Protein AF-A0A2I2Y4V1-F1 (afdb_monomer_lite)

Radius of gyration: 18.24 Å; chains: 1; bounding box: 40×32×43 Å

InterPro domains:
  IPR015422 Pyridoxal phosphate-dependent transferase, small domain [G3DSA:3.90.1150.10] (1-76)

Secondary structure (DSSP, 8-state):
--------HHHHHHHHHHHTTS-TTSHHHHHHHHHH-TTGGGGGGS----GGGS-TT-----GGGGTS--------

Structure (mmCIF, N/CA/C/O backbone):
data_AF-A0A2I2Y4V1-F1
#
_entry.id   AF-A0A2I2Y4V1-F1
#
loop_
_atom_si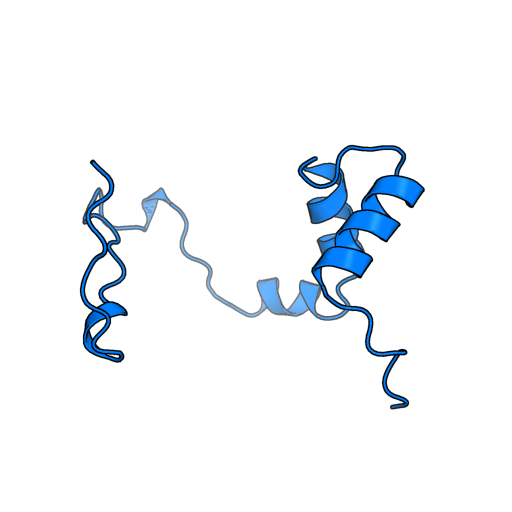te.group_PDB
_atom_site.id
_atom_site.type_symbol
_atom_site.label_atom_id
_atom_site.label_alt_id
_atom_site.label_comp_id
_atom_site.label_asym_id
_atom_site.label_entity_id
_atom_site.label_seq_id
_atom_site.pdbx_PDB_ins_code
_atom_site.Cartn_x
_atom_site.Cartn_y
_atom_site.Cartn_z
_atom_site.occupancy
_atom_site.B_iso_or_equiv
_atom_site.auth_seq_id
_atom_site.auth_comp_id
_atom_site.auth_asym_id
_atom_site.auth_atom_id
_atom_site.pdbx_PDB_model_num
ATOM 1 N N . MET A 1 1 ? 8.051 18.776 7.338 1.00 42.97 1 MET A N 1
ATOM 2 C CA . MET A 1 1 ? 8.140 17.558 6.512 1.00 42.97 1 MET A CA 1
ATOM 3 C C . MET A 1 1 ? 8.332 18.063 5.103 1.00 42.97 1 MET A C 1
ATOM 5 O O . MET A 1 1 ? 7.440 18.748 4.624 1.00 42.97 1 MET A O 1
ATOM 9 N N . GLU A 1 2 ? 9.518 17.884 4.528 1.00 47.91 2 GLU A N 1
ATOM 10 C CA . GLU A 1 2 ? 9.768 18.339 3.157 1.00 47.91 2 GLU A CA 1
ATOM 11 C C . GLU A 1 2 ? 8.927 17.488 2.202 1.00 47.91 2 GLU A C 1
ATOM 13 O O . GLU A 1 2 ? 8.948 16.259 2.345 1.00 47.91 2 GLU A O 1
ATOM 18 N N . PRO A 1 3 ? 8.154 18.093 1.283 1.00 52.41 3 PRO A N 1
ATOM 19 C CA . PRO A 1 3 ? 7.427 17.329 0.288 1.00 52.41 3 PRO A CA 1
ATOM 20 C C . PRO A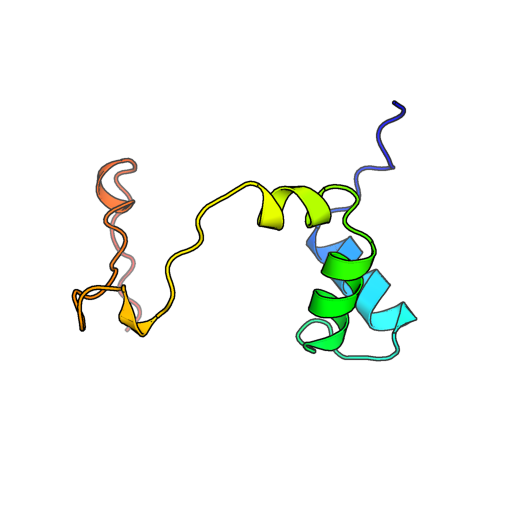 1 3 ? 8.461 16.598 -0.562 1.00 52.41 3 PRO A C 1
ATOM 22 O O . PRO A 1 3 ? 9.290 17.217 -1.229 1.00 52.41 3 PRO A O 1
ATOM 25 N N . SER A 1 4 ? 8.431 15.267 -0.502 1.00 60.56 4 SER A N 1
ATOM 26 C CA . SER A 1 4 ? 9.077 14.405 -1.485 1.00 60.56 4 SER A CA 1
ATOM 27 C C . SER A 1 4 ? 8.780 14.985 -2.863 1.00 60.56 4 SER A C 1
ATOM 29 O O . SER A 1 4 ? 7.635 15.374 -3.110 1.00 60.56 4 SER A O 1
ATOM 31 N N . SER A 1 5 ? 9.798 15.110 -3.718 1.00 63.69 5 SER A N 1
ATOM 32 C CA . SER A 1 5 ? 9.637 15.516 -5.115 1.00 63.69 5 SER A CA 1
ATOM 33 C C . SER A 1 5 ? 8.355 14.890 -5.658 1.00 63.69 5 SER A C 1
ATOM 35 O O . SER A 1 5 ? 8.201 13.679 -5.526 1.00 63.69 5 SER A O 1
ATOM 37 N N . LEU A 1 6 ? 7.413 15.721 -6.122 1.00 73.69 6 LEU A N 1
ATOM 38 C CA . LEU A 1 6 ? 6.055 15.317 -6.503 1.00 73.69 6 LEU A CA 1
ATOM 39 C C . LEU A 1 6 ? 6.113 14.359 -7.704 1.00 73.69 6 LEU A C 1
ATOM 41 O O . LEU A 1 6 ? 5.916 14.762 -8.846 1.00 73.69 6 LEU A O 1
ATOM 45 N N . GLU A 1 7 ? 6.449 13.102 -7.438 1.00 86.62 7 GLU A N 1
ATOM 46 C CA . GLU A 1 7 ? 6.357 11.982 -8.362 1.00 86.62 7 GLU A CA 1
ATOM 47 C C . GLU A 1 7 ? 4.869 11.650 -8.515 1.00 86.62 7 GLU A C 1
ATOM 49 O O . GLU A 1 7 ? 4.119 11.619 -7.531 1.00 86.62 7 GLU A O 1
ATOM 54 N N . LEU A 1 8 ? 4.408 11.461 -9.753 1.00 94.56 8 LEU A N 1
ATOM 55 C CA . LEU A 1 8 ? 3.033 11.034 -9.968 1.00 94.56 8 LEU A CA 1
ATOM 56 C C . LEU A 1 8 ? 2.890 9.590 -9.464 1.00 94.56 8 LEU A C 1
ATOM 58 O O . LEU A 1 8 ? 3.813 8.796 -9.638 1.00 94.56 8 LEU A O 1
ATOM 62 N N . PRO A 1 9 ? 1.726 9.185 -8.923 1.00 95.25 9 PRO A N 1
ATOM 63 C CA . PRO A 1 9 ? 1.542 7.818 -8.428 1.00 95.25 9 PRO A CA 1
ATOM 64 C C . PRO A 1 9 ? 1.868 6.738 -9.470 1.00 95.25 9 PRO A C 1
ATOM 66 O O . PRO A 1 9 ? 2.406 5.685 -9.136 1.00 95.25 9 PRO A O 1
ATOM 69 N N . ALA A 1 10 ? 1.571 7.013 -10.744 1.00 95.75 10 ALA A N 1
ATOM 70 C CA . ALA A 1 10 ? 1.908 6.124 -11.851 1.00 95.75 10 ALA A CA 1
ATOM 71 C C . ALA A 1 10 ? 3.426 5.950 -12.019 1.00 95.75 10 ALA A C 1
ATOM 73 O O . ALA A 1 10 ? 3.884 4.827 -12.224 1.00 95.75 10 ALA A O 1
ATOM 74 N N . ASP A 1 11 ? 4.192 7.033 -11.883 1.00 95.75 11 ASP A N 1
ATOM 75 C CA . ASP A 1 11 ? 5.651 7.010 -11.986 1.00 95.75 11 ASP A CA 1
ATOM 76 C C . ASP A 1 11 ? 6.252 6.232 -10.805 1.00 95.75 11 ASP A C 1
ATOM 78 O O . ASP A 1 11 ? 7.098 5.363 -11.009 1.00 95.75 11 ASP A O 1
ATOM 82 N N . THR A 1 12 ? 5.723 6.427 -9.589 1.00 95.62 12 THR A N 1
ATOM 83 C CA . THR A 1 12 ? 6.127 5.665 -8.395 1.00 95.62 12 THR A CA 1
ATOM 84 C C . THR A 1 12 ? 5.904 4.162 -8.573 1.00 95.62 12 THR A C 1
ATOM 86 O O . THR A 1 12 ? 6.806 3.367 -8.306 1.00 95.62 12 THR A O 1
ATOM 89 N N . VAL A 1 13 ? 4.727 3.751 -9.058 1.00 97.31 13 VAL A N 1
ATOM 90 C CA . VAL A 1 13 ? 4.409 2.334 -9.315 1.00 97.31 13 VAL A CA 1
ATOM 91 C C . VAL A 1 13 ? 5.341 1.746 -10.377 1.00 97.31 13 VAL A C 1
ATOM 93 O O . VAL A 1 13 ? 5.848 0.639 -10.200 1.00 97.31 13 VAL A O 1
ATOM 96 N N . GLN A 1 14 ? 5.610 2.481 -11.461 1.00 97.44 14 GLN A N 1
ATOM 97 C CA . GLN A 1 14 ? 6.536 2.034 -12.505 1.00 97.44 14 GLN A CA 1
ATOM 98 C C . GLN A 1 14 ? 7.965 1.884 -11.981 1.00 97.44 14 GLN A C 1
ATOM 100 O O . GLN A 1 14 ? 8.623 0.880 -12.266 1.00 97.44 14 GLN A O 1
ATOM 105 N N . ARG A 1 15 ? 8.437 2.855 -11.195 1.00 97.38 15 ARG A N 1
ATOM 106 C CA . ARG A 1 15 ? 9.768 2.834 -10.591 1.00 97.38 15 ARG A CA 1
ATOM 107 C C . ARG A 1 15 ? 9.931 1.645 -9.644 1.00 97.38 15 ARG A C 1
ATOM 109 O O . ARG A 1 15 ? 10.882 0.883 -9.798 1.00 97.38 15 ARG A O 1
ATOM 116 N N . ILE A 1 16 ? 8.980 1.433 -8.735 1.00 97.31 16 ILE A N 1
ATOM 117 C CA . ILE A 1 16 ? 8.990 0.291 -7.806 1.00 97.31 16 ILE A CA 1
ATOM 118 C C . ILE A 1 16 ? 8.952 -1.033 -8.573 1.00 97.31 16 ILE A C 1
ATOM 120 O O . ILE A 1 16 ? 9.707 -1.955 -8.270 1.00 97.31 16 ILE A O 1
ATOM 124 N N . ALA A 1 17 ? 8.123 -1.137 -9.613 1.00 98.06 17 ALA A N 1
ATOM 125 C CA . ALA A 1 17 ? 8.064 -2.343 -10.429 1.00 98.06 17 ALA A CA 1
ATOM 126 C C . ALA A 1 17 ? 9.412 -2.663 -11.097 1.00 98.06 17 ALA A C 1
ATOM 128 O O . ALA A 1 17 ? 9.829 -3.826 -11.120 1.00 98.06 17 ALA A O 1
ATOM 129 N N . ALA A 1 18 ? 10.120 -1.637 -11.583 1.00 97.88 18 ALA A N 1
ATOM 130 C CA . ALA A 1 18 ? 11.461 -1.774 -12.142 1.00 97.88 18 ALA A CA 1
ATOM 131 C C . ALA A 1 18 ? 12.493 -2.210 -11.084 1.00 97.88 18 ALA A C 1
ATOM 133 O O . ALA A 1 18 ? 13.284 -3.118 -11.349 1.00 97.88 18 ALA A O 1
ATOM 134 N N . GLU A 1 19 ? 12.456 -1.626 -9.881 1.00 97.62 19 GLU A N 1
ATOM 135 C CA . GLU A 1 19 ? 13.313 -2.003 -8.743 1.00 97.62 19 GLU A CA 1
ATOM 136 C C . GLU A 1 19 ? 13.106 -3.476 -8.340 1.00 97.62 19 GLU A C 1
ATOM 138 O O . GLU A 1 19 ? 14.071 -4.224 -8.159 1.00 97.62 19 GLU A O 1
ATOM 143 N N . LEU A 1 20 ? 11.848 -3.928 -8.309 1.00 97.56 20 LEU A N 1
ATOM 144 C CA . LEU A 1 20 ? 11.450 -5.306 -8.001 1.00 97.56 20 LEU A CA 1
ATOM 145 C C . LEU A 1 20 ? 11.603 -6.282 -9.184 1.00 97.56 20 LEU A C 1
ATOM 147 O O . LEU A 1 20 ? 11.352 -7.482 -9.030 1.00 97.56 20 LEU A O 1
ATOM 151 N N . LYS A 1 21 ? 12.011 -5.794 -10.365 1.00 98.06 21 LYS A N 1
ATOM 152 C CA . LYS A 1 21 ? 12.131 -6.568 -11.616 1.00 98.06 21 LYS A CA 1
ATOM 153 C C . LYS A 1 21 ? 10.843 -7.338 -11.940 1.00 98.06 21 LYS A C 1
ATOM 155 O O . LYS A 1 21 ? 10.861 -8.542 -12.214 1.00 98.06 21 LYS A O 1
ATOM 160 N N . CYS A 1 22 ? 9.715 -6.643 -11.869 1.00 97.81 22 CYS A N 1
ATOM 161 C CA . CYS A 1 22 ? 8.381 -7.187 -12.095 1.00 97.81 22 CYS A CA 1
ATOM 162 C C . CYS A 1 22 ? 7.546 -6.289 -13.015 1.00 97.81 22 CYS A C 1
ATOM 164 O O . CYS A 1 22 ? 7.975 -5.203 -13.403 1.00 97.81 22 CYS A O 1
ATOM 166 N N . HIS A 1 23 ? 6.361 -6.760 -13.402 1.00 98.06 23 HIS A N 1
ATOM 167 C CA . HIS A 1 23 ? 5.414 -5.934 -14.148 1.00 98.06 23 HIS A CA 1
ATOM 168 C C . HIS A 1 23 ? 4.689 -4.966 -13.188 1.00 98.06 23 HIS A C 1
ATOM 170 O O . HIS A 1 23 ? 4.385 -5.370 -12.070 1.00 98.06 23 HIS A O 1
ATOM 176 N N . PRO A 1 24 ? 4.331 -3.731 -13.590 1.00 96.81 24 PRO A N 1
ATOM 177 C CA . PRO A 1 24 ? 3.632 -2.776 -12.716 1.00 96.81 24 PRO A CA 1
ATOM 178 C C . PRO A 1 24 ? 2.301 -3.257 -12.121 1.00 96.81 24 PRO A C 1
ATOM 180 O O . PRO A 1 24 ? 1.855 -2.735 -11.107 1.00 96.81 24 PRO A O 1
ATOM 183 N N . THR A 1 25 ? 1.659 -4.241 -12.750 1.00 97.00 25 THR A N 1
ATOM 184 C CA . THR A 1 25 ? 0.400 -4.847 -12.278 1.00 97.00 25 THR A CA 1
ATOM 185 C C . THR A 1 25 ? 0.613 -6.149 -11.498 1.00 97.00 25 THR A C 1
ATOM 187 O O . THR A 1 25 ? -0.345 -6.882 -11.268 1.00 97.00 25 THR A O 1
ATOM 190 N N . ASP A 1 26 ? 1.860 -6.499 -11.188 1.00 98.06 26 ASP A N 1
ATOM 191 C CA . ASP A 1 26 ? 2.215 -7.681 -10.404 1.00 98.06 26 ASP A CA 1
ATOM 192 C C . ASP A 1 26 ? 1.868 -7.444 -8.925 1.00 98.06 26 ASP A C 1
ATOM 194 O O . ASP A 1 26 ? 2.104 -6.360 -8.387 1.00 98.06 26 ASP A O 1
ATOM 198 N N . GLU A 1 27 ? 1.327 -8.464 -8.255 1.00 97.88 27 GLU A N 1
ATOM 199 C CA . GLU A 1 27 ? 0.952 -8.415 -6.833 1.00 97.88 27 GLU A CA 1
ATOM 200 C C . GLU A 1 27 ? 2.120 -7.977 -5.939 1.00 97.88 27 GLU A C 1
ATOM 202 O O . GLU A 1 27 ? 1.918 -7.282 -4.943 1.00 97.88 27 GLU A O 1
ATOM 207 N N . ARG A 1 28 ? 3.358 -8.309 -6.327 1.00 97.69 28 ARG A N 1
ATOM 208 C CA . ARG A 1 28 ? 4.570 -7.923 -5.591 1.00 97.69 28 ARG A CA 1
ATOM 209 C C . ARG A 1 28 ? 4.708 -6.416 -5.400 1.00 97.69 28 ARG A C 1
ATOM 211 O O . ARG A 1 28 ? 5.248 -5.994 -4.383 1.00 97.69 28 ARG A O 1
ATOM 218 N N . VAL A 1 29 ? 4.215 -5.611 -6.342 1.00 98.12 29 VAL A N 1
ATOM 219 C CA . VAL A 1 29 ? 4.236 -4.147 -6.214 1.00 98.12 29 VAL A CA 1
ATOM 220 C C . VAL A 1 29 ? 3.302 -3.699 -5.092 1.00 98.12 29 VAL A C 1
ATOM 222 O O . VAL A 1 29 ? 3.688 -2.871 -4.272 1.00 98.12 29 VAL A O 1
ATOM 225 N N . ALA A 1 30 ? 2.098 -4.274 -5.019 1.00 97.81 30 ALA A N 1
ATOM 226 C CA . ALA A 1 30 ? 1.133 -3.959 -3.968 1.00 97.81 30 ALA A CA 1
ATOM 227 C C . ALA A 1 30 ? 1.645 -4.390 -2.586 1.00 97.81 30 ALA A C 1
ATOM 229 O O . ALA A 1 30 ? 1.598 -3.599 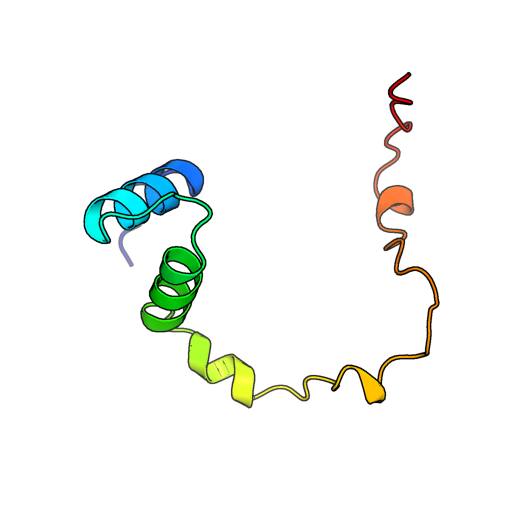-1.650 1.00 97.81 30 ALA A O 1
ATOM 230 N N . LEU A 1 31 ? 2.213 -5.597 -2.479 1.00 98.25 31 LEU A N 1
ATOM 231 C CA . LEU A 1 31 ? 2.803 -6.085 -1.228 1.00 98.25 31 LEU A CA 1
ATOM 232 C C . LEU A 1 31 ? 3.943 -5.183 -0.741 1.00 98.25 31 LEU A C 1
ATOM 234 O O . LEU A 1 31 ? 3.995 -4.852 0.439 1.00 98.25 31 LEU A O 1
ATOM 238 N N . HIS A 1 32 ? 4.822 -4.742 -1.643 1.00 98.00 32 HIS A N 1
ATOM 239 C CA . HIS A 1 32 ? 5.913 -3.836 -1.285 1.00 98.00 32 HIS A CA 1
ATOM 240 C C . HIS A 1 32 ? 5.403 -2.467 -0.809 1.00 98.00 32 HIS A C 1
ATOM 242 O O . HIS A 1 32 ? 5.907 -1.918 0.167 1.00 98.00 32 HIS A O 1
ATOM 248 N N . LEU A 1 33 ? 4.372 -1.923 -1.463 1.00 97.44 33 LEU A N 1
ATOM 249 C CA . LEU A 1 33 ? 3.737 -0.677 -1.028 1.00 97.44 33 LEU A CA 1
ATOM 250 C C . LEU A 1 33 ? 3.085 -0.817 0.356 1.00 97.44 33 LEU A C 1
ATOM 252 O O . LEU A 1 33 ? 3.211 0.093 1.173 1.00 97.44 33 LEU A O 1
ATOM 256 N N . ASP A 1 34 ? 2.450 -1.957 0.644 1.00 97.69 34 ASP A N 1
ATOM 257 C CA . ASP A 1 34 ? 1.918 -2.260 1.977 1.00 97.69 34 ASP A CA 1
ATOM 258 C C . ASP A 1 34 ? 3.041 -2.392 3.024 1.00 97.69 34 ASP A C 1
ATOM 260 O O . ASP A 1 34 ? 2.864 -2.016 4.182 1.00 97.69 34 ASP A O 1
ATOM 264 N N . GLU A 1 35 ? 4.204 -2.936 2.658 1.00 97.19 35 GLU A N 1
ATOM 265 C CA . GLU A 1 35 ? 5.364 -3.053 3.551 1.00 97.19 35 GLU A CA 1
ATOM 266 C C . GLU A 1 35 ? 5.952 -1.697 3.949 1.00 97.19 35 GLU A C 1
ATOM 268 O O . GLU A 1 35 ? 6.255 -1.495 5.130 1.00 97.19 35 GLU A O 1
ATOM 273 N N . GLU A 1 36 ? 6.055 -0.774 2.994 1.00 95.88 36 GLU A N 1
ATOM 274 C CA . GLU A 1 36 ? 6.611 0.567 3.202 1.00 95.88 36 GLU A CA 1
ATOM 275 C C . GLU A 1 36 ? 5.596 1.565 3.795 1.00 95.88 36 GLU A C 1
ATOM 277 O O . GLU A 1 36 ? 5.978 2.654 4.249 1.00 95.88 36 GLU A O 1
ATOM 282 N N . ASP A 1 37 ? 4.302 1.220 3.833 1.00 95.94 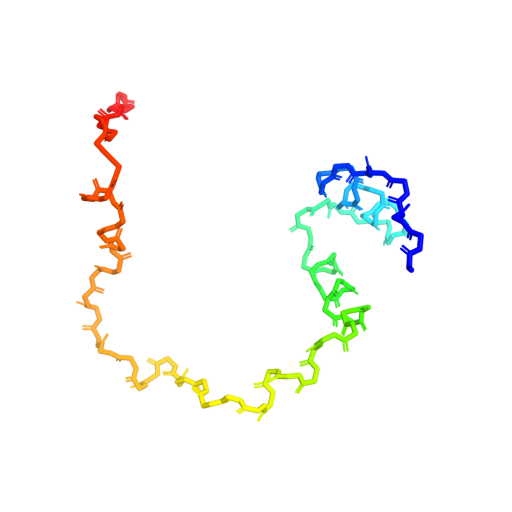37 ASP A N 1
ATOM 283 C CA . ASP A 1 37 ? 3.272 2.075 4.419 1.00 95.94 37 ASP A CA 1
ATOM 284 C C . ASP A 1 37 ? 3.436 2.197 5.943 1.00 95.94 37 ASP A C 1
ATOM 286 O O . ASP A 1 37 ? 3.057 1.337 6.746 1.00 95.94 37 ASP A O 1
ATOM 290 N N . LYS A 1 38 ? 3.937 3.361 6.364 1.00 96.06 38 LYS A N 1
ATOM 291 C CA . LYS A 1 38 ? 4.085 3.740 7.777 1.00 96.06 38 LYS A CA 1
ATOM 292 C C . LYS A 1 38 ? 2.755 3.730 8.529 1.00 96.06 38 LYS A C 1
ATOM 294 O O . LYS A 1 38 ? 2.761 3.613 9.754 1.00 96.06 38 LYS A O 1
ATOM 299 N N . LEU A 1 39 ? 1.630 3.859 7.828 1.00 96.31 39 LEU A N 1
ATOM 300 C CA . LEU A 1 39 ? 0.282 3.858 8.385 1.00 96.31 39 LEU A CA 1
ATOM 301 C C . LEU A 1 39 ? -0.363 2.465 8.401 1.00 96.31 39 LEU A C 1
ATOM 303 O O . LEU A 1 39 ? -1.446 2.332 8.970 1.00 96.31 39 LEU A O 1
ATOM 307 N N . ARG A 1 40 ? 0.301 1.415 7.894 1.00 94.19 40 ARG A N 1
ATOM 308 C CA . ARG A 1 40 ? -0.249 0.048 7.819 1.00 94.19 40 ARG A CA 1
ATOM 309 C C . ARG A 1 40 ? -0.851 -0.437 9.139 1.00 94.19 40 ARG A C 1
ATOM 311 O O . ARG A 1 40 ? -1.897 -1.082 9.151 1.00 94.19 40 ARG A O 1
ATOM 318 N N . HIS A 1 41 ? -0.207 -0.108 10.258 1.00 95.38 41 HIS A N 1
ATOM 319 C CA . HIS A 1 41 ? -0.633 -0.512 11.601 1.00 95.38 41 HIS A CA 1
ATOM 320 C C . HIS A 1 41 ? -2.030 0.006 11.985 1.00 95.38 41 HIS A C 1
ATOM 322 O O . HIS A 1 41 ? -2.724 -0.634 12.771 1.00 95.38 41 HIS A O 1
ATOM 328 N N . PHE A 1 42 ? -2.498 1.113 11.398 1.00 96.56 42 PHE A N 1
ATOM 329 C CA . PHE A 1 42 ? -3.848 1.613 11.654 1.00 96.56 42 PHE A CA 1
ATOM 330 C C . PHE A 1 42 ? -4.936 0.655 11.181 1.00 96.56 42 PHE A C 1
ATOM 332 O O . PHE A 1 42 ? -6.037 0.702 11.720 1.00 96.56 42 PHE A O 1
ATOM 339 N N . ARG A 1 43 ? -4.650 -0.247 10.233 1.00 93.50 43 ARG A N 1
ATOM 340 C CA . ARG A 1 43 ? -5.603 -1.268 9.778 1.00 93.50 43 ARG A CA 1
ATOM 341 C C . ARG A 1 43 ? -6.130 -2.128 10.932 1.00 93.50 43 ARG A C 1
ATOM 343 O O . ARG A 1 43 ? -7.286 -2.537 10.904 1.00 93.50 43 ARG A O 1
ATOM 350 N N . GLU A 1 44 ? -5.310 -2.358 11.955 1.00 94.50 44 GLU A N 1
ATOM 351 C CA . GLU A 1 44 ? -5.663 -3.140 13.146 1.00 94.50 44 GLU A CA 1
ATOM 352 C C . GLU A 1 44 ? -6.560 -2.366 14.126 1.00 94.50 44 GLU A C 1
ATOM 354 O O . GLU A 1 44 ? -7.221 -2.962 14.973 1.00 94.50 44 GLU A O 1
ATOM 359 N N . CYS A 1 45 ? -6.628 -1.037 14.001 1.00 95.69 45 CYS A N 1
ATOM 360 C CA . CYS A 1 45 ? -7.458 -0.182 14.847 1.00 95.69 45 CYS A CA 1
ATOM 361 C C . CYS A 1 45 ? -8.938 -0.148 14.422 1.00 95.69 45 CYS A C 1
ATOM 363 O O . CYS A 1 45 ? -9.750 0.462 15.120 1.00 95.69 45 CYS A O 1
ATOM 365 N N . PHE A 1 46 ? -9.302 -0.771 13.296 1.00 94.06 46 PHE A N 1
ATOM 366 C CA . PHE A 1 46 ? -10.664 -0.765 12.754 1.00 94.06 46 PHE A CA 1
ATOM 367 C C . PHE A 1 46 ? -11.266 -2.173 12.697 1.00 94.06 46 PHE A C 1
ATOM 369 O O . PHE A 1 46 ? -10.589 -3.154 12.394 1.00 94.06 46 PHE A O 1
ATOM 376 N N . TYR A 1 47 ? -12.582 -2.265 12.908 1.00 92.25 47 TYR A N 1
ATOM 377 C CA . TYR A 1 47 ? -13.335 -3.485 12.620 1.00 92.25 47 TYR A CA 1
ATOM 378 C C . TYR A 1 47 ? -13.571 -3.604 11.113 1.00 92.25 47 TYR A C 1
ATOM 380 O O . TYR A 1 47 ? -14.438 -2.931 10.559 1.00 92.25 47 TYR A O 1
ATOM 388 N N . ILE A 1 48 ? -12.794 -4.465 10.457 1.00 91.44 48 ILE A N 1
ATOM 389 C CA . ILE A 1 48 ? -12.945 -4.779 9.033 1.00 91.44 48 ILE A CA 1
ATOM 390 C C . ILE A 1 4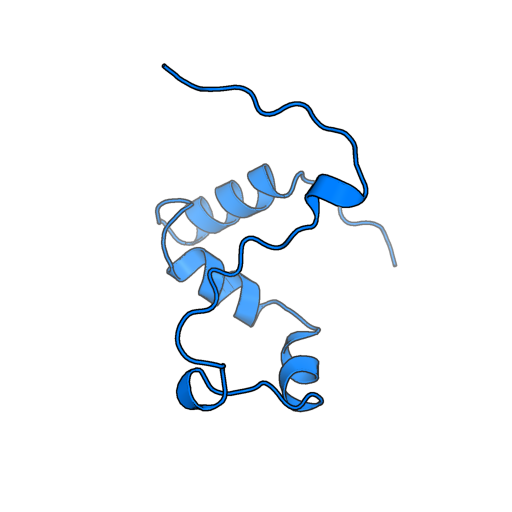8 ? -13.875 -5.998 8.902 1.00 91.44 48 ILE A C 1
ATOM 392 O O . ILE A 1 48 ? -13.505 -7.077 9.375 1.00 91.44 48 ILE A O 1
ATOM 396 N N . PRO A 1 49 ? -15.064 -5.861 8.283 1.00 91.12 49 PRO A N 1
ATOM 397 C CA . PRO A 1 49 ? -15.974 -6.985 8.067 1.00 91.12 49 PRO A CA 1
ATOM 398 C C . PRO A 1 49 ? -15.331 -8.080 7.215 1.00 91.12 49 PRO A C 1
ATOM 400 O O . PRO A 1 49 ? -14.605 -7.791 6.259 1.00 91.12 49 PRO A O 1
ATOM 403 N N . LYS A 1 50 ? -15.619 -9.348 7.520 1.00 89.31 50 LYS A N 1
ATOM 404 C CA . LYS A 1 50 ? -15.245 -10.464 6.645 1.00 89.31 50 LYS A CA 1
ATOM 405 C C . LYS A 1 50 ? -16.236 -10.555 5.490 1.00 89.31 50 LYS A C 1
ATOM 407 O O . LYS A 1 50 ? -17.376 -10.127 5.609 1.00 89.31 50 LYS A O 1
ATOM 412 N N . ILE A 1 51 ? -15.836 -11.197 4.392 1.00 86.50 51 ILE A N 1
ATOM 413 C CA . ILE A 1 51 ? -16.702 -11.370 3.210 1.00 86.50 51 ILE A CA 1
ATOM 414 C C . ILE A 1 51 ? -18.029 -12.053 3.576 1.00 86.50 51 ILE A C 1
ATOM 416 O O . ILE A 1 51 ? -19.076 -11.659 3.085 1.00 86.50 51 ILE A O 1
ATOM 420 N N . GLN A 1 52 ? -18.000 -13.030 4.485 1.00 85.44 52 GLN A N 1
ATOM 421 C CA . GLN A 1 52 ? -19.200 -13.713 4.987 1.00 85.44 52 GLN A CA 1
ATOM 422 C C . GLN A 1 52 ? -20.142 -12.811 5.808 1.00 85.44 52 GLN A C 1
ATOM 424 O O . GLN A 1 52 ? -21.317 -13.134 5.944 1.00 85.44 52 GLN A O 1
ATOM 429 N N . ASP A 1 53 ? -19.621 -11.718 6.379 1.00 82.25 53 ASP A N 1
ATOM 430 C CA . ASP A 1 53 ? -20.404 -10.738 7.138 1.00 82.25 53 ASP A CA 1
ATOM 431 C C . ASP A 1 53 ? -21.066 -9.721 6.189 1.00 82.25 53 ASP A C 1
ATOM 433 O O . ASP A 1 53 ? -21.914 -8.932 6.609 1.00 82.25 53 ASP A O 1
ATOM 437 N N . LEU A 1 54 ? -20.670 -9.719 4.908 1.00 78.75 54 LEU A N 1
ATOM 438 C CA . LEU A 1 54 ? -21.279 -8.881 3.887 1.00 78.75 54 LEU A CA 1
ATOM 439 C C . LEU A 1 54 ? -22.618 -9.488 3.449 1.00 78.75 54 LEU A C 1
ATOM 441 O O . LEU A 1 54 ? -22.743 -10.710 3.335 1.00 78.75 54 LEU A O 1
ATOM 445 N N . PRO A 1 55 ? -23.631 -8.653 3.166 1.00 81.69 55 PRO A N 1
ATOM 446 C CA . PRO A 1 55 ? -24.883 -9.142 2.612 1.00 81.69 55 PRO A CA 1
ATOM 447 C C . PRO A 1 55 ? -24.609 -9.861 1.276 1.00 81.69 55 PRO A C 1
ATOM 449 O O . PRO A 1 55 ? -23.914 -9.293 0.428 1.00 81.69 55 PRO A O 1
ATOM 452 N N . PRO A 1 56 ? -25.135 -11.085 1.067 1.00 71.12 56 PRO A N 1
ATOM 453 C CA . PRO A 1 56 ? -24.969 -11.809 -0.186 1.00 71.12 56 PRO A CA 1
ATOM 454 C C . PRO A 1 56 ? -25.602 -10.993 -1.312 1.00 71.12 56 PRO A C 1
ATOM 456 O O . PRO A 1 56 ? -26.813 -10.789 -1.343 1.00 71.12 56 PRO A O 1
ATOM 459 N N . GLU A 1 57 ? -24.743 -10.483 -2.190 1.00 63.16 57 GLU A N 1
ATOM 460 C CA . GLU A 1 57 ? -25.088 -9.894 -3.480 1.00 63.16 57 GLU A CA 1
ATOM 461 C C . GLU A 1 57 ? -26.240 -8.878 -3.431 1.00 63.16 57 GLU A C 1
ATOM 463 O O . GLU A 1 57 ? -27.304 -9.057 -4.020 1.00 63.16 57 GLU A O 1
ATOM 468 N N . GLN A 1 58 ? -25.994 -7.725 -2.812 1.00 51.00 58 GLN A N 1
ATOM 469 C CA . GLN A 1 58 ? -26.426 -6.511 -3.498 1.00 51.00 58 GLN A CA 1
ATOM 470 C C . GLN A 1 58 ? -25.263 -6.098 -4.388 1.00 51.00 58 GLN A C 1
ATOM 472 O O . GLN A 1 58 ? -24.153 -5.965 -3.863 1.00 51.00 58 GLN A O 1
ATOM 477 N N . PRO A 1 59 ? -25.451 -5.933 -5.713 1.00 50.62 59 PRO A N 1
ATOM 478 C CA . PRO A 1 59 ? -24.391 -5.405 -6.544 1.00 50.62 59 PRO A CA 1
ATOM 479 C C . PRO A 1 59 ? -23.998 -4.077 -5.915 1.00 50.62 59 PRO A C 1
ATOM 481 O O . PRO A 1 59 ? -24.790 -3.134 -5.883 1.00 50.62 59 PRO A O 1
ATOM 484 N N . MET A 1 60 ? -22.782 -4.013 -5.374 1.00 45.50 60 MET A N 1
ATOM 485 C CA . MET A 1 60 ? -22.166 -2.770 -4.944 1.00 45.50 60 MET A CA 1
ATOM 486 C C . MET A 1 60 ? -21.811 -1.975 -6.205 1.00 45.50 60 MET A C 1
ATOM 488 O O . MET A 1 60 ? -20.670 -1.577 -6.409 1.00 45.50 60 MET A O 1
ATOM 492 N N . VAL A 1 61 ? -22.811 -1.680 -7.046 1.00 47.28 61 VAL A N 1
ATOM 493 C CA . VAL A 1 61 ? -22.886 -0.406 -7.746 1.00 47.28 61 VAL A CA 1
ATOM 494 C C . VAL A 1 61 ? -23.048 0.609 -6.628 1.00 47.28 61 VAL A C 1
ATOM 496 O O . VAL A 1 61 ? -24.134 1.052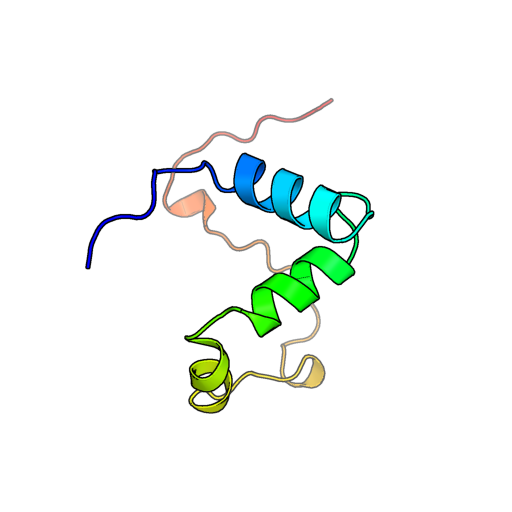 -6.265 1.00 47.28 61 VAL A O 1
ATOM 499 N N . MET A 1 62 ? -21.913 0.879 -5.998 1.00 42.00 62 MET A N 1
ATOM 500 C CA . MET A 1 62 ? -21.550 2.127 -5.387 1.00 42.00 62 MET A CA 1
ATOM 501 C C . MET A 1 62 ? -22.242 3.234 -6.190 1.00 42.00 62 MET A C 1
ATOM 503 O O . MET A 1 62 ? -21.757 3.673 -7.228 1.00 42.00 62 MET A O 1
ATOM 507 N N . LYS A 1 63 ? -23.420 3.661 -5.720 1.00 42.66 63 LYS A N 1
ATOM 508 C CA . LYS A 1 63 ? -24.226 4.758 -6.265 1.00 42.66 63 LYS A CA 1
ATOM 509 C C . LYS A 1 63 ? -23.544 6.090 -5.931 1.00 42.66 63 LYS A C 1
ATOM 511 O O . LYS A 1 63 ? -24.154 7.004 -5.396 1.00 42.66 63 LYS A O 1
ATOM 516 N N . TRP A 1 64 ? -22.250 6.191 -6.220 1.00 38.31 64 TRP A N 1
ATOM 517 C CA . TRP A 1 64 ? -21.476 7.426 -6.144 1.00 38.31 64 TRP A CA 1
ATOM 518 C C . TRP A 1 64 ? -21.744 8.312 -7.370 1.00 38.31 64 TRP A C 1
ATOM 520 O O . TRP A 1 64 ? -21.469 9.506 -7.335 1.00 38.31 64 TRP A O 1
ATOM 530 N N . GLY A 1 65 ? -22.398 7.779 -8.411 1.00 42.25 65 GLY A N 1
ATOM 531 C CA . GLY A 1 65 ? -22.871 8.549 -9.567 1.00 42.25 65 GLY A CA 1
ATOM 532 C C . GLY A 1 65 ? -24.062 9.480 -9.293 1.00 42.25 65 GLY A C 1
ATOM 533 O O . GLY A 1 65 ? -24.419 10.270 -10.156 1.00 42.25 65 GLY A O 1
ATOM 534 N N . SER A 1 66 ? -24.694 9.436 -8.112 1.00 44.12 66 SER A N 1
ATOM 535 C CA . SER A 1 66 ? -25.739 10.419 -7.769 1.00 44.12 66 SER A CA 1
ATOM 536 C C . SER A 1 66 ? -25.194 11.710 -7.145 1.00 44.12 66 SER A C 1
ATOM 538 O O . SER A 1 66 ? -25.956 12.660 -7.006 1.00 44.12 66 SER A O 1
ATOM 540 N N . VAL A 1 67 ? -23.901 11.774 -6.795 1.00 47.16 67 VAL A N 1
ATOM 541 C CA . VAL A 1 67 ? -23.269 12.992 -6.240 1.00 47.16 67 VAL A CA 1
ATOM 542 C C . VAL A 1 67 ? -22.520 13.798 -7.307 1.00 47.16 67 VAL A C 1
ATOM 544 O O . VAL A 1 67 ? -22.300 14.992 -7.133 1.00 47.16 67 VAL A O 1
ATOM 547 N N . LEU A 1 68 ? -22.201 13.206 -8.456 1.00 45.94 68 LEU A N 1
ATOM 548 C CA . LEU A 1 68 ? -21.637 13.922 -9.597 1.00 45.94 68 LEU A CA 1
ATOM 549 C C . LEU A 1 68 ? -22.391 13.470 -10.841 1.00 45.94 68 LEU A C 1
ATOM 551 O O . LEU A 1 68 ? -22.247 12.326 -11.258 1.00 45.94 68 LEU A O 1
ATOM 555 N N . GLY A 1 69 ? -23.224 14.354 -11.393 1.00 46.91 69 GLY A N 1
ATOM 556 C CA . GLY A 1 69 ? -23.982 14.114 -12.619 1.00 46.91 69 GLY A CA 1
ATOM 557 C C . GLY A 1 69 ? -23.066 13.885 -13.820 1.00 46.91 69 GLY A C 1
ATOM 558 O O . GLY A 1 69 ? -22.850 14.793 -14.617 1.00 46.91 69 GLY A O 1
ATOM 559 N N . LEU A 1 70 ? -22.533 12.673 -13.948 1.00 46.88 70 LEU A N 1
ATOM 560 C CA . LEU A 1 70 ? -21.821 12.204 -15.125 1.00 46.88 70 LEU A CA 1
ATOM 561 C C . LEU A 1 70 ? -22.736 11.251 -15.891 1.00 46.88 70 LEU A C 1
ATOM 563 O O . LEU A 1 70 ? -23.051 10.150 -15.447 1.00 46.88 70 LEU A O 1
ATOM 567 N N . GLN A 1 71 ? -23.175 11.730 -17.050 1.00 43.47 71 GLN A N 1
ATOM 568 C CA . GLN A 1 71 ? -23.855 10.967 -18.085 1.00 43.47 71 GLN A CA 1
ATOM 569 C C . GLN A 1 71 ? -23.011 9.732 -18.445 1.00 43.47 71 GLN A C 1
ATOM 571 O O . GLN A 1 71 ? -21.851 9.871 -18.830 1.00 43.47 71 GLN A O 1
ATOM 576 N N . GLU A 1 72 ? -23.584 8.533 -18.335 1.00 45.91 72 GLU A N 1
ATOM 577 C CA . GLU A 1 72 ? -22.912 7.301 -18.750 1.00 45.91 72 GLU A CA 1
ATOM 578 C C . GLU A 1 72 ? -22.541 7.350 -20.242 1.00 45.91 72 GLU A C 1
ATOM 580 O O . GLU A 1 72 ? -23.407 7.459 -21.116 1.00 45.91 72 GLU A O 1
ATOM 585 N N . MET A 1 73 ? -21.244 7.238 -20.543 1.00 39.34 73 MET A N 1
ATOM 586 C CA . MET A 1 73 ? -20.764 6.899 -21.880 1.00 39.34 73 MET A CA 1
ATOM 587 C C . MET A 1 73 ? -20.970 5.404 -22.100 1.00 39.34 73 MET A C 1
ATOM 589 O O . MET A 1 73 ? -20.232 4.563 -21.591 1.00 39.34 73 MET A O 1
ATOM 593 N N . LYS A 1 74 ? -21.998 5.091 -22.883 1.00 42.47 74 LYS A N 1
ATOM 594 C CA . LYS A 1 74 ? -22.266 3.762 -23.421 1.00 42.47 74 LYS A CA 1
ATOM 595 C C . LYS A 1 74 ? -21.151 3.412 -24.412 1.00 42.47 74 LYS A C 1
ATOM 597 O O . LYS A 1 74 ? -21.058 4.035 -25.467 1.00 42.47 74 LYS A O 1
ATOM 602 N N . VAL A 1 75 ? -20.294 2.456 -24.065 1.00 39.06 75 VAL A N 1
ATOM 603 C CA . VAL A 1 75 ? -19.377 1.839 -25.033 1.00 39.06 75 VAL A CA 1
ATOM 604 C C . VAL A 1 75 ? -20.182 0.798 -25.814 1.00 39.06 75 VAL A C 1
ATOM 606 O O . VAL A 1 75 ? -20.870 -0.021 -25.203 1.00 39.06 75 VAL A O 1
ATOM 609 N N . LEU A 1 76 ? -20.170 0.940 -27.144 1.00 49.03 76 LEU A N 1
ATOM 610 C CA . LEU A 1 76 ? -20.809 0.044 -28.116 1.00 49.03 76 LEU A CA 1
ATOM 611 C C . LEU A 1 76 ? -20.275 -1.389 -28.036 1.00 49.03 76 LEU A C 1
ATOM 613 O O . LEU A 1 76 ? -19.054 -1.543 -27.811 1.00 49.03 76 LEU A O 1
#

Sequence (76 aa):
MEPSSLELPADTVQRIAAELKCHPTDERVALHLDEEDKLRHFRECFYIPKIQDLPPEQPMVMKWGSVLGLQEMKVL

Organism: Gorilla gorilla gorilla (NCBI:txid9595)

Foldseek 3Di:
DDPDDPDPPVNVLVVQCVVVVHDSPDVVSVVVVCVPPPCNVCVVVDDDDDPVNDDPDPPPPVVPCVVPVDDDDDDD

pLDDT: mean 78.45, std 22.79, range [38.31, 98.25]